Protein AF-A0A2G6CBG1-F1 (afdb_monomer)

pLDDT: mean 77.03, std 9.33, range [47.59, 89.56]

Foldseek 3Di:
DPPVVVVVVLVVLLVVLLVVLVVCVVVDVCSVVVNVVSPDPPQDSVNSVVSVVVVVVVVVVVVVVVVVVVVVVVVVVVVVVVVVVVVVVVVVVVVVVVVVVVVVD

Mean predicted aligned error: 12.56 Å

Secondary structure (DSSP, 8-state):
-HHHHHHHHHHHHHHHHHHHHHHHHTT-THHHHHHHHHHSTT--HHHHHHHHHHHHHHHHHHHHHHHHHHHHHHHHHHHHHHHHHHHHHHHHHHHHHHHHHHH--

Solvent-accessible surface area (backbone atoms only — not comparable to full-atom values): 5820 Å² total; per-residue (Å²): 123,73,72,60,60,56,53,52,54,46,51,55,50,49,54,53,48,45,57,52,27,63,66,35,37,85,81,33,77,67,28,50,59,51,37,54,47,59,71,37,90,80,49,45,74,64,53,53,52,51,52,50,51,52,50,53,52,51,52,52,51,51,51,49,53,52,51,54,52,56,52,51,50,54,51,50,57,50,50,54,55,50,54,50,52,55,51,51,53,50,51,54,48,53,54,49,51,53,54,52,60,65,71,77,112

Structure (mmCIF, N/CA/C/O backbone):
data_AF-A0A2G6CBG1-F1
#
_entry.id   AF-A0A2G6CBG1-F1
#
loop_
_atom_site.group_PDB
_atom_site.id
_atom_site.type_symbol
_atom_site.label_atom_id
_atom_site.label_alt_id
_atom_site.label_comp_id
_atom_site.label_asym_id
_atom_site.label_entity_id
_atom_site.label_seq_id
_atom_site.pdbx_PDB_ins_code
_atom_site.Cartn_x
_atom_site.Cartn_y
_atom_site.Cartn_z
_atom_site.occupancy
_atom_site.B_iso_or_equiv
_atom_site.auth_seq_id
_atom_site.auth_comp_id
_atom_site.auth_asym_id
_atom_site.auth_atom_id
_atom_site.pdbx_PDB_model_num
ATOM 1 N N . MET A 1 1 ? 33.323 10.393 -16.639 1.00 54.84 1 MET A N 1
ATOM 2 C CA . MET A 1 1 ? 32.861 9.396 -15.642 1.00 54.84 1 MET A CA 1
ATOM 3 C C . MET A 1 1 ? 31.362 9.449 -15.292 1.00 54.84 1 MET A C 1
ATOM 5 O O . MET A 1 1 ? 30.826 8.418 -14.929 1.00 54.84 1 MET A O 1
ATOM 9 N N . G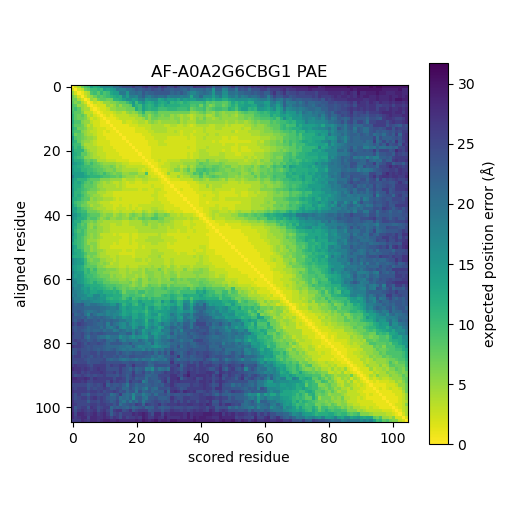LN A 1 2 ? 30.628 10.559 -15.466 1.00 54.56 2 GLN A N 1
ATOM 10 C CA . GLN A 1 2 ? 29.226 10.675 -14.992 1.00 54.56 2 GLN A CA 1
ATOM 11 C C . GLN A 1 2 ? 28.142 9.888 -15.776 1.00 54.56 2 GLN A C 1
ATOM 13 O O . GLN A 1 2 ? 27.039 9.692 -15.265 1.00 54.56 2 GLN A O 1
ATOM 18 N N . LYS A 1 3 ? 28.399 9.449 -17.020 1.00 55.97 3 LYS A N 1
ATOM 19 C CA . LYS A 1 3 ? 27.387 8.749 -17.846 1.00 55.97 3 LYS A CA 1
ATOM 20 C C . LYS A 1 3 ? 27.147 7.293 -17.415 1.00 55.97 3 LYS A C 1
ATOM 22 O O . LYS A 1 3 ? 26.022 6.817 -17.546 1.00 55.97 3 LYS A O 1
ATOM 27 N N . HIS A 1 4 ? 28.167 6.617 -16.879 1.00 58.16 4 HIS A N 1
ATOM 28 C CA . HIS A 1 4 ? 28.050 5.229 -16.413 1.00 58.16 4 HIS A CA 1
ATOM 29 C C . HIS A 1 4 ? 27.158 5.126 -15.170 1.00 58.16 4 HIS A C 1
ATOM 31 O O . HIS A 1 4 ? 26.208 4.349 -15.165 1.00 58.16 4 HIS A O 1
ATOM 37 N N . THR A 1 5 ? 27.343 6.023 -14.200 1.00 63.19 5 THR A N 1
ATOM 38 C CA . THR A 1 5 ? 26.582 6.041 -12.940 1.00 63.19 5 THR A CA 1
ATOM 39 C C . THR A 1 5 ? 25.084 6.298 -13.150 1.00 63.19 5 THR A C 1
ATOM 41 O O . THR A 1 5 ? 24.244 5.761 -12.434 1.00 63.19 5 THR A O 1
ATOM 44 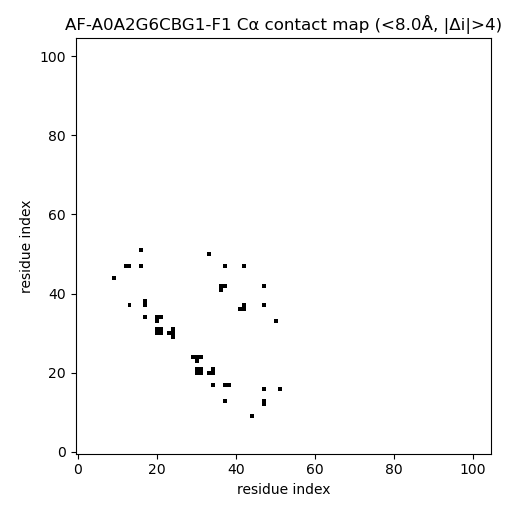N N . LYS A 1 6 ? 24.703 7.107 -14.154 1.00 62.56 6 LYS A N 1
ATOM 45 C CA . LYS A 1 6 ? 23.283 7.374 -14.467 1.00 62.56 6 LYS A CA 1
ATOM 46 C C . LYS A 1 6 ? 22.569 6.159 -15.068 1.00 62.56 6 LYS A C 1
ATOM 48 O O . LYS A 1 6 ? 21.408 5.919 -14.738 1.00 62.56 6 LYS A O 1
ATOM 53 N N . ARG A 1 7 ? 23.243 5.404 -15.943 1.00 66.62 7 ARG A N 1
ATOM 54 C CA . ARG A 1 7 ? 22.686 4.178 -16.543 1.00 66.62 7 ARG A CA 1
ATOM 55 C C . ARG A 1 7 ? 22.516 3.081 -15.496 1.00 66.62 7 ARG A C 1
ATOM 57 O O . ARG A 1 7 ? 21.453 2.477 -15.425 1.00 66.62 7 ARG A O 1
ATOM 64 N N . GLU A 1 8 ? 23.512 2.915 -14.636 1.00 70.94 8 GLU A N 1
A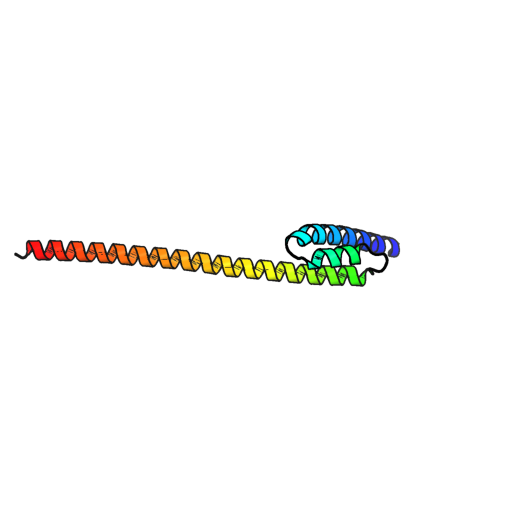TOM 65 C CA . GLU A 1 8 ? 23.497 1.959 -13.526 1.00 70.94 8 GLU A CA 1
A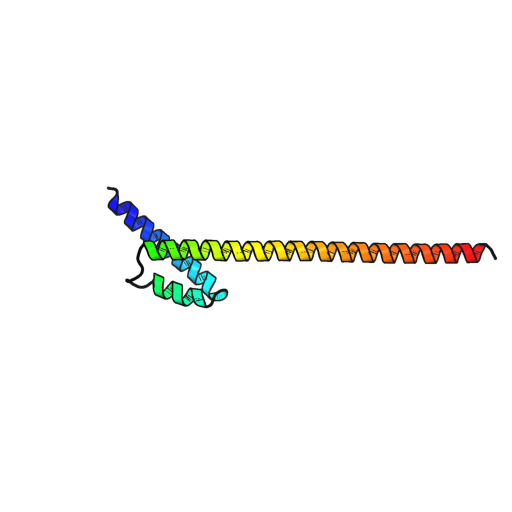TOM 66 C C . GLU A 1 8 ? 22.370 2.258 -12.523 1.00 70.94 8 GLU A C 1
ATOM 68 O O . GLU A 1 8 ? 21.542 1.397 -12.238 1.00 70.94 8 GLU A O 1
ATOM 73 N N . ASN A 1 9 ? 22.215 3.524 -12.118 1.00 73.38 9 ASN A N 1
ATOM 74 C CA . ASN A 1 9 ? 21.101 3.952 -11.264 1.00 73.38 9 ASN A CA 1
ATOM 75 C C . ASN A 1 9 ? 19.719 3.724 -11.898 1.00 73.38 9 ASN A C 1
ATOM 77 O O . ASN A 1 9 ? 18.738 3.508 -11.188 1.00 73.38 9 ASN A O 1
ATOM 81 N N . THR A 1 10 ? 19.616 3.805 -13.226 1.00 74.25 10 THR A N 1
ATOM 82 C CA . THR A 1 10 ? 18.352 3.564 -13.937 1.00 74.25 10 THR A CA 1
ATOM 83 C C . THR A 1 10 ? 18.006 2.076 -13.951 1.00 74.25 10 THR A C 1
ATOM 85 O O . THR A 1 10 ? 16.848 1.735 -13.718 1.00 74.25 10 THR A O 1
ATOM 88 N N . MET A 1 11 ? 18.994 1.193 -14.144 1.00 77.50 11 MET A N 1
ATOM 89 C CA . MET A 1 11 ? 18.790 -0.257 -14.035 1.00 77.50 11 MET A CA 1
ATOM 90 C C . MET A 1 11 ? 18.361 -0.667 -12.625 1.00 77.50 11 MET A C 1
ATOM 92 O O . MET A 1 11 ? 17.325 -1.311 -12.485 1.00 77.50 11 MET A O 1
ATOM 96 N N . ILE A 1 12 ? 19.053 -0.190 -11.586 1.00 82.25 12 ILE A N 1
ATOM 97 C CA . ILE A 1 12 ? 18.701 -0.491 -10.186 1.00 82.25 12 ILE A CA 1
ATOM 98 C C . ILE A 1 12 ? 17.260 -0.052 -9.873 1.00 82.25 12 ILE A C 1
ATOM 100 O O . ILE A 1 12 ? 16.482 -0.791 -9.271 1.00 82.25 12 ILE A O 1
ATOM 104 N N . LYS A 1 13 ? 16.855 1.145 -10.321 1.00 79.06 13 LYS A N 1
ATOM 105 C CA . LYS A 1 13 ? 15.473 1.630 -10.156 1.00 79.06 13 LYS A CA 1
ATOM 106 C C . LYS A 1 13 ? 14.451 0.765 -10.890 1.00 79.06 13 LYS A C 1
ATOM 108 O O . LYS A 1 13 ? 13.366 0.546 -10.356 1.00 79.06 13 LYS A O 1
ATOM 113 N N . LYS A 1 14 ? 14.778 0.299 -12.096 1.00 83.50 14 LYS A N 1
ATOM 114 C CA . LYS A 1 14 ? 13.914 -0.569 -12.904 1.00 83.50 14 LYS A CA 1
ATOM 115 C C . LYS A 1 14 ? 13.712 -1.926 -12.222 1.00 83.50 14 LYS A C 1
ATOM 117 O O . LYS A 1 14 ? 12.574 -2.360 -12.085 1.00 83.50 14 LYS A O 1
ATOM 122 N N . GLU A 1 15 ? 14.774 -2.544 -11.713 1.00 85.75 15 GLU A N 1
ATOM 123 C CA . GLU A 1 15 ? 14.708 -3.815 -10.973 1.00 85.75 15 GLU A CA 1
ATOM 124 C C . GLU A 1 15 ? 13.891 -3.698 -9.678 1.00 85.75 15 GLU A C 1
ATOM 126 O O . GLU A 1 15 ? 13.012 -4.522 -9.399 1.00 85.75 15 GLU A O 1
ATOM 131 N N . LEU A 1 16 ? 14.123 -2.630 -8.910 1.00 85.75 16 LEU A N 1
ATOM 132 C CA . LEU A 1 16 ? 13.341 -2.337 -7.709 1.00 85.75 16 LEU A CA 1
ATOM 133 C C . LEU A 1 16 ? 11.863 -2.116 -8.043 1.00 85.75 16 LEU A C 1
ATOM 135 O O . LEU A 1 16 ? 10.992 -2.649 -7.356 1.00 85.75 16 LEU A O 1
ATOM 139 N N . LEU A 1 17 ? 11.568 -1.368 -9.111 1.00 85.75 17 LEU A N 1
ATOM 140 C CA . LEU A 1 17 ? 10.201 -1.130 -9.565 1.00 85.75 17 LEU A CA 1
ATOM 141 C C . LEU A 1 17 ? 9.500 -2.436 -9.963 1.00 85.75 17 LEU A C 1
ATOM 143 O O . LEU A 1 17 ? 8.364 -2.655 -9.550 1.00 85.75 17 LEU A O 1
ATOM 147 N N . LEU A 1 18 ? 10.172 -3.319 -10.705 1.00 88.69 18 LEU A N 1
ATOM 148 C CA . LEU A 1 18 ? 9.623 -4.626 -11.076 1.00 88.69 18 LEU A CA 1
ATOM 149 C C . LEU A 1 18 ? 9.315 -5.482 -9.846 1.00 88.69 18 LEU A C 1
ATOM 151 O O . LEU A 1 18 ? 8.238 -6.063 -9.759 1.00 88.69 18 LEU A O 1
ATOM 155 N N . THR A 1 19 ? 10.209 -5.487 -8.856 1.00 87.81 19 THR A N 1
ATOM 156 C CA . THR A 1 19 ? 9.997 -6.205 -7.589 1.00 87.81 19 THR A CA 1
ATOM 157 C C . THR A 1 19 ? 8.793 -5.660 -6.816 1.00 87.81 19 THR A C 1
ATOM 159 O O . THR A 1 19 ? 8.036 -6.416 -6.205 1.00 87.81 19 THR A O 1
ATOM 162 N N . ILE A 1 20 ? 8.601 -4.337 -6.820 1.00 86.06 20 ILE A N 1
ATOM 163 C CA . ILE A 1 20 ? 7.443 -3.698 -6.186 1.00 86.06 20 ILE A CA 1
ATOM 164 C C . ILE A 1 20 ? 6.158 -4.062 -6.935 1.00 86.06 20 ILE A C 1
ATOM 166 O O . ILE A 1 20 ? 5.177 -4.446 -6.301 1.00 86.06 20 ILE A O 1
ATOM 170 N N . LEU A 1 21 ? 6.167 -3.968 -8.266 1.00 85.75 21 LEU A N 1
ATOM 171 C CA . LEU A 1 21 ? 5.019 -4.295 -9.106 1.00 85.75 21 LEU A CA 1
ATOM 172 C C . LEU A 1 21 ? 4.603 -5.757 -8.941 1.00 85.75 21 LEU A C 1
ATOM 174 O O . LEU A 1 21 ? 3.422 -5.997 -8.727 1.00 85.75 21 LEU A O 1
ATOM 178 N N . GLU A 1 22 ? 5.552 -6.697 -8.906 1.00 86.50 22 GLU A N 1
ATOM 179 C CA . GLU A 1 22 ? 5.307 -8.126 -8.644 1.00 86.50 22 GLU A CA 1
ATOM 180 C C . GLU A 1 22 ? 4.503 -8.351 -7.358 1.00 86.50 22 GLU A C 1
ATOM 182 O O . GLU A 1 22 ? 3.517 -9.085 -7.326 1.00 86.50 22 GLU A O 1
ATOM 187 N N . LYS A 1 23 ? 4.898 -7.672 -6.277 1.00 85.25 23 LYS A N 1
ATOM 188 C CA . LYS A 1 23 ? 4.192 -7.759 -4.994 1.00 85.25 23 LYS A CA 1
ATOM 189 C C . LYS A 1 23 ? 2.814 -7.107 -5.055 1.00 85.25 23 LYS A C 1
ATOM 191 O O . LYS A 1 23 ? 1.907 -7.553 -4.354 1.00 85.25 23 LYS A O 1
ATOM 196 N N . LEU A 1 24 ? 2.662 -6.058 -5.862 1.00 80.69 24 LEU A N 1
ATOM 197 C CA . LEU A 1 24 ? 1.409 -5.330 -6.025 1.00 80.69 24 LEU A CA 1
ATOM 198 C C . LEU A 1 24 ? 0.405 -6.040 -6.930 1.00 80.69 24 LEU A C 1
ATOM 200 O O . LEU A 1 24 ? -0.778 -5.789 -6.735 1.00 80.69 24 LEU A O 1
ATOM 204 N N . VAL A 1 25 ? 0.817 -6.945 -7.829 1.00 79.75 25 VAL A N 1
ATOM 205 C CA . VAL A 1 25 ? -0.109 -7.709 -8.698 1.00 79.75 25 VAL A CA 1
ATOM 206 C C . VAL A 1 25 ? -1.228 -8.368 -7.884 1.00 79.75 25 VAL A C 1
ATOM 208 O O . VAL A 1 25 ? -2.388 -8.327 -8.276 1.00 79.75 25 VAL A O 1
ATOM 211 N N . LYS A 1 26 ? -0.917 -8.873 -6.683 1.00 76.56 26 LYS A N 1
ATOM 212 C CA . LYS A 1 26 ? -1.898 -9.513 -5.783 1.00 76.56 26 LYS A CA 1
ATOM 213 C C . LYS A 1 26 ? -2.964 -8.567 -5.218 1.00 76.56 26 LYS A C 1
ATOM 215 O O . LYS A 1 26 ? -3.997 -9.029 -4.749 1.00 76.56 26 LYS A O 1
ATOM 220 N N . TYR A 1 27 ? -2.698 -7.264 -5.210 1.00 72.50 27 TYR A N 1
ATOM 221 C CA . TYR A 1 27 ? -3.542 -6.241 -4.580 1.00 72.50 27 TYR A CA 1
ATOM 222 C C . TYR A 1 27 ? -4.062 -5.204 -5.579 1.00 72.50 27 TYR A C 1
ATOM 224 O O . TYR A 1 27 ? -4.911 -4.382 -5.235 1.00 72.50 27 TYR A O 1
ATOM 232 N N . TRP A 1 28 ? -3.513 -5.195 -6.793 1.00 75.38 28 TRP A N 1
ATOM 233 C CA . TRP A 1 28 ? -3.790 -4.205 -7.812 1.00 75.38 28 TRP A CA 1
ATOM 234 C C . TRP A 1 28 ? -3.633 -4.829 -9.200 1.00 75.38 28 TRP A C 1
ATOM 236 O O . TRP A 1 28 ? -2.534 -4.935 -9.734 1.00 75.38 28 TRP A O 1
ATOM 246 N N . ASP A 1 29 ? -4.767 -5.193 -9.789 1.00 77.69 29 ASP A N 1
ATOM 247 C CA . ASP A 1 29 ? -4.941 -5.700 -11.155 1.00 77.69 29 ASP A CA 1
ATOM 248 C C . ASP A 1 29 ? -4.126 -4.941 -12.221 1.00 77.69 29 ASP A C 1
ATOM 250 O O . ASP A 1 29 ? -3.503 -5.543 -13.094 1.00 77.69 29 ASP A O 1
ATOM 254 N N . LYS A 1 30 ? -4.047 -3.608 -12.126 1.00 80.75 30 LYS A N 1
ATOM 255 C CA . LYS A 1 30 ? -3.293 -2.786 -13.092 1.00 80.75 30 LYS A CA 1
ATOM 256 C C . LYS A 1 30 ? -1.771 -2.872 -12.926 1.00 80.75 30 LYS A C 1
ATOM 258 O O . LYS A 1 30 ? -1.047 -2.413 -13.810 1.00 80.75 30 LYS A O 1
ATOM 263 N N . ALA A 1 31 ? -1.268 -3.438 -11.826 1.00 84.56 31 ALA A N 1
ATOM 264 C CA . ALA A 1 31 ? 0.169 -3.603 -11.610 1.00 84.56 31 ALA A CA 1
ATOM 265 C C . ALA A 1 31 ? 0.794 -4.576 -12.622 1.00 84.56 31 ALA A C 1
ATOM 267 O O . ALA A 1 31 ? 1.941 -4.376 -13.012 1.00 84.56 31 ALA A O 1
ATOM 268 N N . GLU A 1 32 ? 0.039 -5.568 -13.105 1.00 87.44 32 GLU A N 1
ATOM 269 C CA . GLU A 1 32 ? 0.492 -6.508 -14.139 1.00 87.44 32 GLU A CA 1
ATOM 270 C C . GLU A 1 32 ? 0.779 -5.785 -15.465 1.00 87.44 32 GLU A C 1
ATOM 272 O O . GLU A 1 32 ? 1.859 -5.923 -16.040 1.00 87.44 32 GLU A O 1
ATOM 277 N N . GLY A 1 33 ? -0.138 -4.917 -15.906 1.00 87.50 33 GLY A N 1
ATOM 278 C CA . GLY A 1 33 ? 0.051 -4.107 -17.113 1.00 87.50 33 GLY A CA 1
ATOM 279 C C . GLY A 1 33 ? 1.242 -3.151 -17.000 1.00 87.50 33 GLY A C 1
ATOM 280 O O . GLY A 1 33 ? 2.027 -3.013 -17.937 1.00 87.50 33 GLY A O 1
ATOM 281 N N . LEU A 1 34 ? 1.434 -2.543 -15.825 1.00 88.00 34 LEU A N 1
ATOM 282 C CA . LEU A 1 34 ? 2.599 -1.695 -15.563 1.00 88.00 34 LEU A CA 1
ATOM 283 C C . LEU A 1 34 ? 3.904 -2.492 -15.533 1.00 88.00 34 LEU A C 1
ATOM 285 O O . LEU A 1 34 ? 4.919 -2.003 -16.021 1.00 88.00 34 LEU A O 1
ATOM 289 N N . LYS A 1 35 ? 3.894 -3.716 -14.998 1.00 88.75 35 LYS A N 1
ATOM 290 C CA . LYS A 1 35 ? 5.061 -4.605 -14.994 1.00 88.75 35 LYS A CA 1
ATOM 291 C C . LYS A 1 35 ? 5.476 -4.946 -16.421 1.00 88.75 35 LYS A C 1
ATOM 293 O O . LYS A 1 35 ? 6.641 -4.762 -16.761 1.00 88.75 35 LYS A O 1
ATOM 298 N N . LEU A 1 36 ? 4.528 -5.369 -17.260 1.00 88.94 36 LEU A N 1
ATOM 299 C CA . LEU A 1 36 ? 4.778 -5.667 -18.674 1.00 88.94 36 LEU A CA 1
ATOM 300 C C . LEU A 1 36 ? 5.327 -4.446 -19.419 1.00 88.94 36 LEU A C 1
ATOM 302 O O . LEU A 1 36 ? 6.314 -4.555 -20.144 1.00 88.94 36 LEU A O 1
ATOM 306 N N . PHE A 1 37 ? 4.746 -3.268 -19.178 1.00 89.06 37 PHE A N 1
ATOM 307 C CA . PHE A 1 37 ? 5.235 -2.024 -19.760 1.00 89.06 37 PHE A CA 1
ATOM 308 C C . PHE A 1 37 ? 6.671 -1.710 -19.322 1.00 89.06 37 PHE A C 1
ATOM 310 O O . PHE A 1 37 ? 7.521 -1.462 -20.170 1.00 89.06 37 PHE A O 1
ATOM 317 N N . VAL A 1 38 ? 6.985 -1.796 -18.025 1.00 88.25 38 VAL A N 1
ATOM 318 C CA . VAL A 1 38 ? 8.345 -1.557 -17.510 1.00 88.25 38 VAL A CA 1
ATOM 319 C C . VAL A 1 38 ? 9.339 -2.574 -18.068 1.00 88.25 38 VAL A C 1
ATOM 321 O O . VAL A 1 38 ? 10.468 -2.201 -18.376 1.00 88.25 38 VAL A O 1
ATOM 324 N N . MET A 1 39 ? 8.951 -3.842 -18.227 1.00 87.12 39 MET A N 1
ATOM 325 C CA . MET A 1 39 ? 9.800 -4.871 -18.839 1.00 87.12 39 MET A CA 1
ATOM 326 C C . MET A 1 39 ? 10.079 -4.608 -20.322 1.00 87.12 39 MET A C 1
ATOM 328 O O . MET A 1 39 ? 11.117 -5.045 -20.813 1.00 87.12 39 MET A O 1
ATOM 332 N N . SER A 1 40 ? 9.205 -3.872 -21.014 1.00 89.56 40 SER A N 1
ATOM 333 C CA . SER A 1 40 ? 9.392 -3.549 -22.427 1.00 89.56 40 SER A CA 1
ATOM 334 C C . SER A 1 40 ? 10.641 -2.694 -22.680 1.00 89.56 40 SER A C 1
ATOM 336 O O . SER A 1 40 ? 11.148 -1.982 -21.803 1.00 89.56 40 SER A O 1
ATOM 338 N N . GLU A 1 41 ? 11.129 -2.754 -23.916 1.00 85.88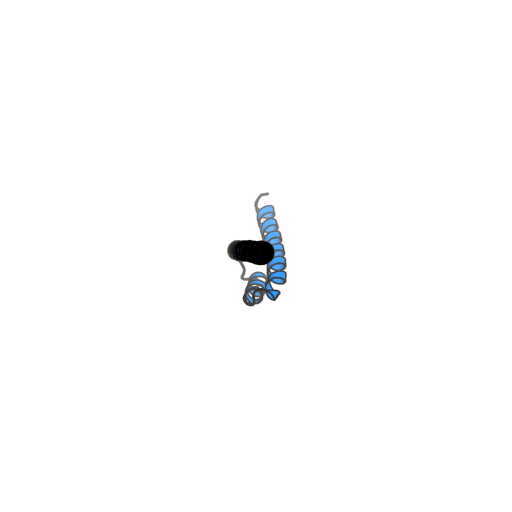 41 GLU A N 1
ATOM 339 C CA . GLU A 1 41 ? 12.209 -1.898 -24.416 1.00 85.88 41 GLU A CA 1
ATOM 340 C C . GLU A 1 41 ? 11.783 -0.433 -24.600 1.00 85.88 41 GLU A C 1
ATOM 342 O O . GLU A 1 41 ? 12.631 0.455 -24.649 1.00 85.88 41 GLU A O 1
ATOM 347 N N . TYR A 1 42 ? 10.472 -0.175 -24.640 1.00 86.50 42 TYR A N 1
ATOM 348 C CA . TYR A 1 42 ? 9.895 1.156 -24.821 1.00 86.50 42 TYR A CA 1
ATOM 349 C C . TYR A 1 42 ? 9.849 1.980 -23.531 1.00 86.50 42 TYR A C 1
ATOM 351 O O . TYR A 1 42 ? 9.712 3.199 -23.594 1.00 86.50 42 TYR A O 1
ATOM 359 N N . ALA A 1 43 ? 9.973 1.343 -22.362 1.00 85.56 43 ALA A N 1
ATOM 360 C CA . ALA A 1 43 ? 9.958 2.048 -21.087 1.00 85.56 43 ALA A CA 1
ATOM 361 C C . ALA A 1 43 ? 11.222 2.896 -20.909 1.00 85.56 43 ALA A C 1
ATOM 363 O O . ALA A 1 43 ? 12.327 2.381 -20.702 1.00 85.56 43 ALA A O 1
ATOM 364 N N . THR A 1 44 ? 11.045 4.215 -20.932 1.00 88.75 44 THR A N 1
ATOM 365 C CA . THR A 1 44 ? 12.135 5.162 -20.717 1.00 88.75 44 THR A CA 1
ATOM 366 C C . THR A 1 44 ? 12.468 5.305 -19.230 1.00 88.75 44 THR A C 1
ATOM 368 O O . THR A 1 44 ? 11.718 4.909 -18.333 1.00 88.75 44 THR A O 1
ATOM 371 N N . ALA A 1 45 ? 13.610 5.930 -18.934 1.00 84.31 45 ALA A N 1
ATOM 372 C CA . ALA A 1 45 ? 13.970 6.273 -17.559 1.00 84.31 45 ALA A CA 1
ATOM 373 C C . ALA A 1 45 ? 12.952 7.231 -16.911 1.00 84.31 45 ALA A C 1
ATOM 375 O O . ALA A 1 45 ? 12.755 7.193 -15.696 1.00 84.31 45 ALA A O 1
ATOM 376 N N . GLU A 1 46 ? 12.319 8.099 -17.703 1.00 89.38 46 GLU A N 1
ATOM 377 C CA . GLU A 1 46 ? 11.280 9.010 -17.228 1.00 89.38 46 GLU A CA 1
ATOM 378 C C . GLU A 1 46 ? 10.016 8.243 -16.841 1.00 89.38 46 GLU A C 1
ATOM 380 O O . GLU A 1 46 ? 9.517 8.425 -15.730 1.00 89.38 46 GLU A O 1
ATOM 385 N N . ASP A 1 47 ? 9.587 7.298 -17.678 1.00 89.06 47 ASP A N 1
ATOM 386 C CA . ASP A 1 47 ? 8.436 6.443 -17.389 1.00 89.06 47 ASP A CA 1
ATOM 387 C C . ASP A 1 47 ? 8.626 5.644 -16.099 1.00 89.06 47 ASP A C 1
ATOM 389 O O . ASP A 1 47 ? 7.754 5.634 -15.232 1.00 89.06 47 ASP A O 1
ATOM 393 N N . VAL A 1 48 ? 9.802 5.036 -15.915 1.00 84.94 48 VAL A N 1
ATOM 394 C CA . VAL A 1 48 ? 10.151 4.310 -14.682 1.00 84.94 48 VAL A CA 1
ATOM 395 C C . VAL A 1 48 ? 10.043 5.224 -13.457 1.00 84.94 48 VAL A C 1
ATOM 397 O O . VAL A 1 48 ? 9.490 4.824 -12.431 1.00 84.94 48 VAL A O 1
ATOM 400 N N . ASN A 1 49 ? 10.524 6.469 -13.545 1.00 86.06 49 ASN A N 1
ATOM 401 C CA . ASN A 1 49 ? 10.411 7.422 -12.437 1.00 86.06 49 ASN A CA 1
ATOM 402 C C . ASN A 1 49 ? 8.953 7.856 -12.190 1.00 86.06 49 ASN A C 1
ATOM 404 O O . ASN A 1 49 ? 8.558 8.009 -11.032 1.00 86.06 49 ASN A O 1
ATOM 408 N N . ASN A 1 50 ? 8.153 8.038 -13.241 1.00 88.88 50 ASN A N 1
ATOM 409 C CA . ASN A 1 50 ? 6.743 8.414 -13.128 1.00 88.88 50 ASN A CA 1
ATOM 410 C C . ASN A 1 50 ? 5.913 7.290 -12.497 1.00 88.88 50 ASN A C 1
ATOM 412 O O . ASN A 1 50 ? 5.145 7.538 -11.566 1.00 88.88 50 ASN A O 1
ATOM 416 N N . ILE A 1 51 ? 6.137 6.043 -12.917 1.00 88.25 51 ILE A N 1
ATOM 417 C CA . ILE A 1 51 ? 5.486 4.864 -12.335 1.00 88.25 51 ILE A CA 1
ATOM 418 C C . ILE A 1 51 ? 5.894 4.698 -10.866 1.00 88.25 51 ILE A C 1
ATOM 420 O O . ILE A 1 51 ? 5.039 4.447 -10.017 1.00 88.25 51 ILE A O 1
ATOM 424 N N . LEU A 1 52 ? 7.172 4.907 -10.526 1.00 86.56 52 LEU A N 1
ATOM 425 C CA . LEU A 1 52 ? 7.630 4.892 -9.132 1.00 86.56 52 LEU A CA 1
ATOM 426 C C . LEU A 1 52 ? 6.898 5.929 -8.271 1.00 86.56 52 LEU A C 1
ATOM 428 O O . LEU A 1 52 ? 6.424 5.585 -7.187 1.00 86.56 52 LEU A O 1
ATOM 432 N N . LYS A 1 53 ? 6.772 7.176 -8.743 1.00 87.31 53 LYS A N 1
ATOM 433 C CA . LYS A 1 53 ? 6.023 8.225 -8.029 1.00 87.31 53 LYS A CA 1
ATOM 434 C C . LYS A 1 53 ? 4.559 7.833 -7.839 1.00 87.31 53 LYS A C 1
ATOM 436 O O . LYS A 1 53 ? 4.052 7.903 -6.721 1.00 87.31 53 LYS A O 1
ATOM 441 N N . PHE A 1 54 ? 3.916 7.346 -8.899 1.00 86.75 54 PHE A N 1
ATOM 442 C CA . PHE A 1 54 ? 2.525 6.905 -8.850 1.00 86.75 54 PHE A CA 1
ATOM 443 C C . PHE A 1 54 ? 2.311 5.799 -7.805 1.00 86.75 54 PHE A C 1
ATOM 445 O O . PHE A 1 54 ? 1.405 5.874 -6.973 1.00 86.75 54 PHE A O 1
ATOM 452 N N . ILE A 1 55 ? 3.180 4.782 -7.796 1.00 85.50 55 ILE A N 1
ATOM 453 C CA . ILE A 1 55 ? 3.107 3.688 -6.822 1.00 85.50 55 ILE A CA 1
ATOM 454 C C . ILE A 1 55 ? 3.330 4.200 -5.399 1.00 85.50 55 ILE A C 1
ATOM 456 O O . ILE A 1 55 ? 2.605 3.804 -4.487 1.00 85.50 55 ILE A O 1
ATOM 460 N N . GLN A 1 56 ? 4.297 5.096 -5.186 1.00 84.69 56 GLN A N 1
ATOM 461 C CA . GLN A 1 56 ? 4.548 5.681 -3.867 1.00 84.69 56 GLN A CA 1
ATOM 462 C C . GLN A 1 56 ? 3.324 6.430 -3.330 1.00 84.69 56 GLN A C 1
ATOM 464 O O . GLN A 1 56 ? 2.969 6.268 -2.160 1.00 84.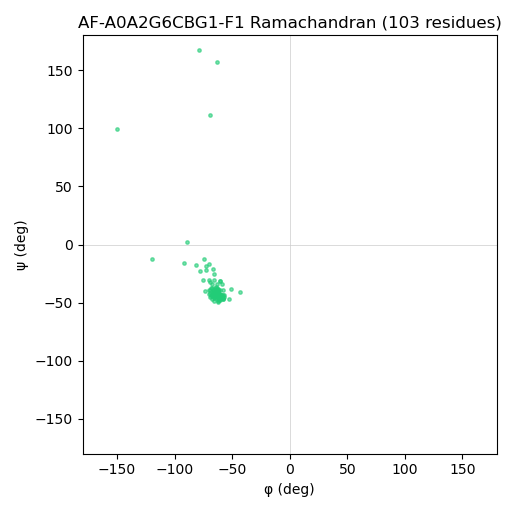69 56 GLN A O 1
ATOM 469 N N . GLU A 1 57 ? 2.652 7.219 -4.167 1.00 84.25 57 GLU A N 1
ATOM 470 C CA . GLU A 1 57 ? 1.414 7.908 -3.795 1.00 84.25 57 GLU A CA 1
ATOM 471 C C . GLU A 1 57 ? 0.284 6.924 -3.494 1.00 84.25 57 GLU A C 1
ATOM 473 O O . GLU A 1 57 ? -0.402 7.061 -2.476 1.00 84.25 57 GLU A O 1
ATOM 478 N N . LYS A 1 58 ? 0.136 5.882 -4.319 1.00 80.00 58 LYS A N 1
ATOM 479 C CA . LYS A 1 58 ? -0.871 4.839 -4.114 1.00 80.00 58 LYS A CA 1
ATOM 480 C C . LYS A 1 58 ? -0.664 4.111 -2.786 1.00 80.00 58 LYS A C 1
ATOM 482 O O . LYS A 1 58 ? -1.609 3.991 -2.009 1.00 80.00 58 LYS A O 1
ATOM 487 N N . VAL A 1 59 ? 0.566 3.695 -2.481 1.00 80.38 59 VAL A N 1
ATOM 488 C CA . VAL A 1 59 ? 0.918 3.036 -1.212 1.00 80.38 59 VAL A CA 1
ATOM 489 C C . VAL A 1 59 ? 0.690 3.971 -0.023 1.00 80.38 59 VAL A C 1
ATOM 491 O O . VAL A 1 59 ? 0.121 3.554 0.985 1.00 80.38 59 VAL A O 1
ATOM 494 N N . ARG A 1 60 ? 1.063 5.254 -0.127 1.00 82.25 60 ARG A N 1
ATOM 495 C CA . ARG A 1 60 ? 0.789 6.247 0.929 1.00 82.25 60 ARG A CA 1
ATOM 496 C C . ARG A 1 60 ? -0.707 6.437 1.165 1.00 82.25 60 ARG A C 1
ATOM 498 O O . ARG A 1 60 ? -1.130 6.503 2.317 1.00 82.25 60 ARG A O 1
ATOM 505 N N . SER A 1 61 ? -1.503 6.507 0.100 1.00 77.69 61 SER A N 1
ATOM 506 C CA . SER A 1 61 ? -2.963 6.610 0.185 1.00 77.69 61 SER A CA 1
ATOM 507 C C . SER A 1 61 ? -3.572 5.385 0.875 1.00 77.69 61 SER A C 1
ATOM 509 O O . SER A 1 61 ? -4.374 5.536 1.796 1.00 77.69 61 SER A O 1
ATOM 511 N N . LEU A 1 62 ? -3.134 4.178 0.502 1.00 73.00 62 LEU A N 1
ATOM 512 C CA . LEU A 1 62 ? -3.576 2.931 1.132 1.00 73.00 62 LEU A CA 1
ATOM 513 C C . LEU A 1 62 ? -3.208 2.880 2.621 1.00 73.00 62 LEU A C 1
ATOM 515 O O . LEU A 1 62 ? -4.059 2.560 3.448 1.00 73.00 62 LEU A O 1
ATOM 519 N N . LYS A 1 63 ? -1.982 3.281 2.982 1.00 76.12 63 LYS A N 1
ATOM 520 C CA . LYS A 1 63 ? -1.538 3.338 4.382 1.00 76.12 63 LYS A CA 1
ATOM 521 C C . LYS A 1 63 ? -2.365 4.324 5.211 1.00 76.12 63 LYS A C 1
ATOM 523 O O . LYS A 1 63 ? -2.739 4.001 6.334 1.00 76.12 63 LYS A O 1
ATOM 528 N N . LYS A 1 64 ? -2.685 5.502 4.660 1.00 72.88 64 LYS A N 1
ATOM 529 C CA . LYS A 1 64 ? -3.559 6.482 5.328 1.00 72.88 64 LYS A CA 1
ATOM 530 C C . LYS A 1 64 ? -4.962 5.920 5.560 1.00 72.88 64 LYS A C 1
ATOM 532 O O . LYS A 1 64 ? -5.463 6.031 6.671 1.00 72.88 64 LYS A O 1
ATOM 537 N N . LYS A 1 65 ? -5.562 5.267 4.555 1.00 70.19 65 LYS A N 1
ATOM 538 C CA . LYS A 1 65 ? -6.879 4.621 4.702 1.00 70.19 65 LYS A CA 1
ATOM 539 C C . LYS A 1 65 ? -6.879 3.573 5.818 1.00 70.19 65 LYS A C 1
ATOM 541 O O . LYS A 1 65 ? -7.759 3.612 6.669 1.00 70.19 65 LYS A O 1
ATOM 546 N N . GLN A 1 66 ? -5.862 2.709 5.863 1.00 71.56 66 GLN A N 1
ATOM 547 C CA . GLN A 1 66 ? -5.707 1.720 6.937 1.00 71.56 66 GLN A CA 1
ATOM 548 C C . GLN A 1 66 ? -5.574 2.367 8.322 1.00 71.56 66 GLN A C 1
ATOM 550 O O . GLN A 1 66 ? -6.197 1.910 9.273 1.00 71.56 66 GLN A O 1
ATOM 555 N N . GLN A 1 67 ? -4.788 3.440 8.449 1.00 68.81 67 GLN A N 1
ATOM 556 C CA . GLN A 1 67 ? -4.623 4.139 9.728 1.00 68.81 67 GLN A CA 1
ATOM 557 C C . GLN A 1 67 ? -5.929 4.764 10.226 1.00 68.81 67 GLN A C 1
ATOM 559 O O . GLN A 1 67 ? -6.249 4.629 11.404 1.00 68.81 67 GLN A O 1
ATOM 564 N N . THR A 1 68 ? -6.691 5.411 9.342 1.00 66.50 68 THR A N 1
ATOM 565 C CA . THR A 1 68 ? -7.996 5.988 9.693 1.00 66.50 68 THR A CA 1
ATOM 566 C C . THR A 1 68 ? -8.983 4.907 10.128 1.00 66.50 68 THR A C 1
ATOM 568 O O . THR A 1 68 ? -9.646 5.062 11.150 1.00 66.50 68 THR A O 1
ATOM 571 N N . GLN A 1 69 ? -9.032 3.789 9.403 1.00 67.50 69 GLN A N 1
ATOM 572 C CA . GLN A 1 69 ? -9.921 2.672 9.721 1.00 67.50 69 GLN A CA 1
ATOM 573 C C . GLN A 1 69 ? -9.585 2.052 11.087 1.00 67.50 69 GLN A C 1
ATOM 575 O O . GLN A 1 69 ? -10.469 1.841 11.911 1.00 67.50 69 GLN A O 1
ATOM 580 N N . HIS A 1 70 ? -8.295 1.881 11.385 1.00 62.72 70 HIS A N 1
ATOM 581 C CA . HIS A 1 70 ? -7.856 1.329 12.665 1.00 62.72 70 HIS A CA 1
ATOM 582 C C . HIS A 1 70 ? -8.083 2.287 13.852 1.00 62.72 70 HIS A C 1
ATOM 584 O O . HIS A 1 70 ? -8.318 1.852 14.978 1.00 62.72 70 HIS A O 1
ATOM 590 N N . GLN A 1 71 ? -8.037 3.605 13.623 1.00 65.94 71 GLN A N 1
ATOM 591 C CA . GLN A 1 71 ? -8.416 4.595 14.639 1.00 65.94 71 GLN A CA 1
ATOM 592 C C . GLN A 1 71 ? -9.924 4.580 14.927 1.00 65.94 71 GLN A C 1
ATOM 594 O O . GLN A 1 71 ? -10.310 4.689 16.091 1.00 65.94 71 GLN A O 1
ATOM 599 N N . GLN A 1 72 ? -10.766 4.404 13.903 1.00 66.50 72 GLN A N 1
ATOM 600 C CA . GLN A 1 72 ? -12.216 4.269 14.076 1.00 66.50 72 GLN A CA 1
ATOM 601 C C . GLN A 1 72 ? -12.585 3.000 14.850 1.00 66.50 72 GLN A C 1
ATOM 603 O O . GLN A 1 72 ? -13.373 3.077 15.789 1.00 66.50 72 GLN A O 1
ATOM 608 N N . GLU A 1 73 ? -11.969 1.858 14.534 1.00 68.69 73 GLU A N 1
ATOM 609 C CA . GLU A 1 73 ? -12.175 0.613 15.291 1.00 68.69 73 GLU A CA 1
ATOM 610 C C . GLU A 1 73 ? -11.831 0.782 16.773 1.00 68.69 73 GLU A C 1
ATOM 612 O O . GLU A 1 73 ? -12.617 0.404 17.639 1.00 68.69 73 GLU A O 1
ATOM 617 N N . LYS A 1 74 ? -10.694 1.415 17.091 1.00 68.00 74 LYS A N 1
ATOM 618 C CA . LYS A 1 74 ? -10.309 1.667 18.489 1.00 68.00 74 LYS A CA 1
ATOM 619 C C . LYS A 1 74 ? -11.297 2.573 19.225 1.00 68.00 74 LYS A C 1
ATOM 621 O O . LYS A 1 74 ? -11.565 2.326 20.398 1.00 68.00 74 LYS A O 1
ATOM 626 N N . GLN A 1 75 ? -11.836 3.600 18.564 1.00 69.38 75 GLN A N 1
ATOM 627 C CA . GLN A 1 75 ? -12.871 4.449 19.164 1.00 69.38 75 GLN A CA 1
ATOM 628 C C . GLN A 1 75 ? -14.180 3.691 19.394 1.00 69.38 75 GLN A C 1
ATOM 630 O O . GLN A 1 75 ? -14.804 3.886 20.433 1.00 69.38 75 GLN A O 1
ATOM 635 N N . ASN A 1 76 ? -14.580 2.818 18.469 1.00 73.19 76 ASN A N 1
ATOM 636 C CA . ASN A 1 76 ? -15.798 2.022 18.621 1.00 73.19 76 ASN A CA 1
ATOM 637 C C . ASN A 1 76 ? -15.680 1.031 19.786 1.00 73.19 76 ASN A C 1
ATOM 639 O O . ASN A 1 76 ? -16.562 1.002 20.637 1.00 73.19 76 ASN A O 1
ATOM 643 N N . ILE A 1 77 ? -14.551 0.321 19.898 1.00 76.06 77 ILE A N 1
ATOM 644 C CA . ILE A 1 77 ? -14.300 -0.605 21.016 1.00 76.06 77 ILE A CA 1
ATOM 645 C C . ILE A 1 77 ? -14.304 0.136 22.361 1.00 76.06 77 ILE A C 1
ATOM 647 O O . ILE A 1 77 ? -14.795 -0.386 23.360 1.00 76.06 77 ILE A O 1
ATOM 651 N N . LEU A 1 78 ? -13.750 1.353 22.415 1.00 73.25 78 LEU A N 1
ATOM 652 C CA . LEU A 1 78 ? -13.759 2.149 23.642 1.00 73.25 78 LEU A CA 1
ATOM 653 C C . LEU A 1 78 ? -15.183 2.576 24.027 1.00 73.25 78 LEU A C 1
ATOM 655 O O . LEU A 1 78 ? -15.538 2.486 25.198 1.00 73.25 78 LEU A O 1
ATOM 659 N N . LYS A 1 79 ? -16.000 2.994 23.052 1.00 73.06 79 LYS A N 1
ATOM 660 C CA . LYS A 1 79 ? -17.405 3.362 23.281 1.00 73.06 79 LYS A CA 1
ATOM 661 C C . LYS A 1 79 ? -18.241 2.185 23.779 1.00 73.06 79 LYS A C 1
ATOM 663 O O . LYS A 1 79 ? -18.993 2.363 24.725 1.00 73.06 79 LYS A O 1
ATOM 668 N N . GLU A 1 80 ? -18.077 0.997 23.199 1.00 78.94 80 GLU A N 1
ATOM 669 C CA . GLU A 1 80 ? -18.782 -0.209 23.661 1.00 78.94 80 GLU A CA 1
ATOM 670 C C . GLU A 1 80 ? -18.403 -0.587 25.097 1.00 78.94 80 GLU A C 1
ATOM 672 O O . GLU A 1 80 ? -19.268 -0.938 25.892 1.00 78.94 80 GLU A O 1
ATOM 677 N N . LYS A 1 81 ? -17.118 -0.477 25.461 1.00 75.50 81 LYS A N 1
ATOM 678 C CA . LYS A 1 81 ? -16.672 -0.757 26.834 1.00 75.50 81 LYS A CA 1
ATOM 679 C C . LYS A 1 81 ? -17.225 0.234 27.854 1.00 75.50 81 LYS A C 1
ATOM 681 O O . LYS A 1 81 ? -17.563 -0.186 28.953 1.00 75.50 81 LYS A O 1
ATO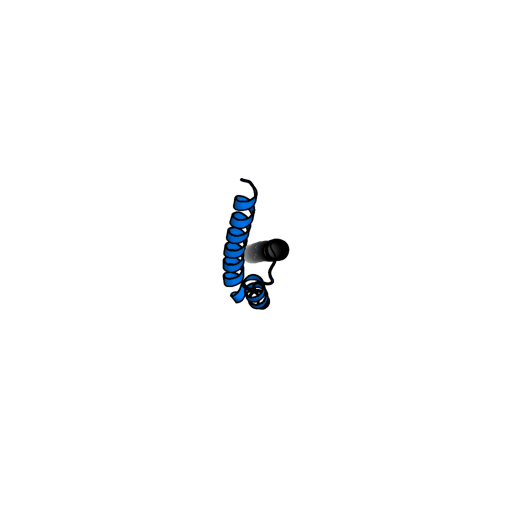M 686 N N . ILE A 1 82 ? -17.299 1.518 27.499 1.00 76.44 82 ILE A N 1
ATOM 687 C CA . ILE A 1 82 ? -17.893 2.547 28.362 1.00 76.44 82 ILE A CA 1
A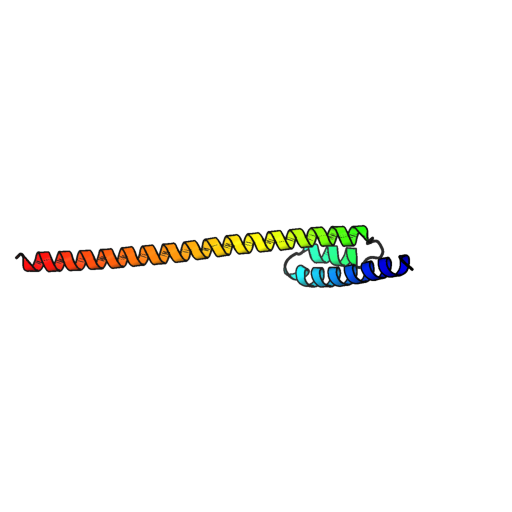TOM 688 C C . ILE A 1 82 ? -19.393 2.288 28.524 1.00 76.44 82 ILE A C 1
ATOM 690 O O . ILE A 1 82 ? -19.858 2.216 29.651 1.00 76.44 82 ILE A O 1
ATOM 694 N N . ALA A 1 83 ? -20.118 2.047 27.428 1.00 76.50 83 ALA A N 1
ATOM 695 C CA . ALA A 1 83 ? -21.553 1.768 27.480 1.00 76.50 83 ALA A CA 1
ATOM 696 C C . ALA A 1 83 ? -21.879 0.542 28.349 1.00 76.50 83 ALA A C 1
ATOM 698 O O . ALA A 1 83 ? -22.834 0.567 29.115 1.00 76.50 83 ALA A O 1
ATOM 699 N N . LYS A 1 84 ? -21.049 -0.507 28.278 1.00 80.75 84 LYS A N 1
ATOM 700 C CA . LYS A 1 84 ? -21.222 -1.697 29.114 1.00 80.75 84 LYS A CA 1
ATOM 701 C C . LYS A 1 84 ? -20.978 -1.416 30.602 1.00 80.75 84 LYS A C 1
ATOM 7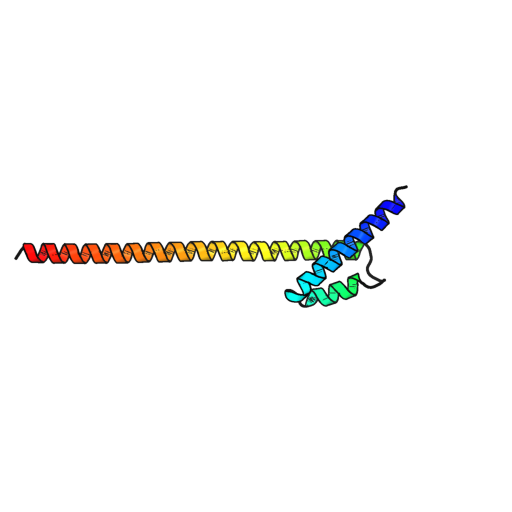03 O O . LYS A 1 84 ? -21.729 -1.904 31.434 1.00 80.75 84 LYS A O 1
ATOM 708 N N . ALA A 1 85 ? -19.952 -0.630 30.931 1.00 75.50 85 ALA A N 1
ATOM 709 C CA . ALA A 1 85 ? -19.690 -0.231 32.314 1.00 75.50 85 ALA A CA 1
ATOM 710 C C . ALA A 1 85 ? -20.818 0.656 32.876 1.00 75.50 85 ALA A C 1
ATOM 712 O O . ALA A 1 85 ? -21.198 0.490 34.027 1.00 75.50 85 ALA A O 1
ATOM 713 N N . GLU A 1 86 ? -21.385 1.548 32.056 1.00 75.50 86 GLU A N 1
ATOM 714 C CA . GLU A 1 86 ? -22.535 2.384 32.432 1.00 75.50 86 GLU A CA 1
ATOM 715 C C . GLU A 1 86 ? -23.828 1.565 32.629 1.00 75.50 86 GLU A C 1
ATOM 717 O O . GLU A 1 86 ? -24.648 1.919 33.474 1.00 75.50 86 GLU A O 1
ATOM 722 N N . GLU A 1 87 ? -24.038 0.482 31.870 1.00 76.56 87 GLU A N 1
ATOM 723 C CA . GLU A 1 87 ? -25.151 -0.460 32.097 1.00 76.56 87 GLU A CA 1
ATOM 724 C C . GLU A 1 87 ? -24.963 -1.285 33.375 1.00 76.56 87 GLU A C 1
ATOM 726 O O . GLU A 1 87 ? -25.917 -1.442 34.134 1.00 76.56 87 GLU A O 1
ATOM 731 N N . GLU A 1 88 ? -23.747 -1.780 33.630 1.00 73.56 88 GLU A N 1
ATOM 732 C CA . GLU A 1 88 ? -23.422 -2.517 34.859 1.00 73.56 88 GLU A CA 1
ATOM 733 C C . GLU A 1 88 ? -23.602 -1.616 36.099 1.00 73.56 88 GLU A C 1
ATOM 735 O O . GLU A 1 88 ? -24.285 -2.009 37.038 1.00 73.56 88 GLU A O 1
ATOM 740 N N . GLU A 1 89 ? -23.115 -0.368 36.067 1.00 70.62 89 GLU A N 1
ATOM 741 C CA . GLU A 1 89 ? -23.289 0.595 37.167 1.00 70.62 89 GLU A CA 1
ATOM 742 C C . GLU A 1 89 ? -24.765 0.955 37.410 1.00 70.62 89 GLU A C 1
ATOM 744 O O . GLU A 1 89 ? -25.190 1.082 38.556 1.00 70.62 89 GLU A O 1
ATOM 749 N N . LYS A 1 90 ? -25.581 1.081 36.354 1.00 74.31 90 LYS A N 1
ATOM 750 C CA . LYS A 1 90 ? -27.032 1.283 36.509 1.00 74.31 90 LYS A CA 1
ATOM 751 C C . LYS A 1 90 ? -27.725 0.085 37.147 1.00 74.31 90 LYS A C 1
ATOM 753 O O . LYS A 1 90 ? -28.563 0.289 38.018 1.00 74.31 90 LYS A O 1
ATOM 758 N N . SER A 1 91 ? -27.373 -1.130 36.729 1.00 71.81 91 SER A N 1
ATOM 759 C CA . SER A 1 91 ? -27.920 -2.355 37.317 1.00 71.81 91 SER A CA 1
ATOM 760 C C . SER A 1 91 ? -27.568 -2.459 38.802 1.00 71.81 91 SER A C 1
ATOM 762 O O . SER A 1 91 ? -28.434 -2.772 39.611 1.00 71.81 91 SER A O 1
ATOM 764 N N . ASP A 1 92 ? -26.322 -2.143 39.167 1.00 75.31 92 ASP A N 1
ATOM 765 C CA . ASP A 1 92 ? -25.874 -2.158 40.563 1.00 75.31 92 ASP A CA 1
ATOM 766 C C . ASP A 1 92 ? -26.623 -1.114 41.415 1.00 75.31 92 ASP A C 1
ATOM 768 O O . ASP A 1 92 ? -26.940 -1.366 42.578 1.00 75.31 92 ASP A O 1
ATOM 772 N N . LEU A 1 93 ? -26.933 0.060 40.850 1.00 75.12 93 LEU A N 1
ATOM 773 C CA . LEU A 1 93 ? -27.722 1.091 41.532 1.00 75.12 93 LEU A CA 1
ATOM 774 C C . LEU A 1 93 ? -29.185 0.672 41.728 1.00 75.12 93 LEU A C 1
ATOM 776 O O . LEU A 1 93 ? -29.717 0.886 42.815 1.00 75.12 93 LEU A O 1
ATOM 780 N N . GLU A 1 94 ? -29.812 0.054 40.723 1.00 74.75 94 GLU A N 1
ATOM 781 C CA . GLU A 1 94 ? -31.183 -0.471 40.823 1.00 74.75 94 GLU A CA 1
ATOM 782 C C . GLU A 1 94 ? -31.289 -1.580 41.887 1.00 74.75 94 GLU A C 1
ATOM 784 O O . GLU A 1 94 ? -32.230 -1.586 42.681 1.00 74.75 94 GLU A O 1
ATOM 789 N N . ASP A 1 95 ? -30.296 -2.473 41.973 1.00 75.06 95 ASP A N 1
ATOM 790 C CA . ASP A 1 95 ? -30.248 -3.525 42.998 1.00 75.06 95 ASP A CA 1
ATOM 791 C C . ASP A 1 95 ? -30.090 -2.945 44.415 1.00 75.06 95 ASP A C 1
ATOM 793 O O . ASP A 1 95 ? -30.723 -3.419 45.364 1.00 75.06 95 ASP A O 1
ATOM 797 N N . ILE A 1 96 ? -29.265 -1.905 44.582 1.00 67.00 96 ILE A N 1
ATOM 798 C CA . ILE A 1 96 ? -29.103 -1.214 45.870 1.00 67.00 96 ILE A CA 1
ATOM 799 C C . ILE A 1 96 ? -30.395 -0.496 46.269 1.00 67.00 96 ILE A C 1
ATOM 801 O O . ILE A 1 96 ? -30.794 -0.579 47.431 1.00 67.00 96 ILE A O 1
ATOM 805 N N . GLU A 1 97 ? -31.051 0.191 45.334 1.00 72.12 97 GLU A N 1
ATOM 806 C CA . GLU A 1 97 ? -32.316 0.892 45.578 1.00 72.12 97 GLU A CA 1
ATOM 807 C C . GLU A 1 97 ? -33.409 -0.097 46.016 1.00 72.12 97 GLU A C 1
ATOM 809 O O . GLU A 1 97 ? -34.063 0.116 47.036 1.00 72.12 97 GLU A O 1
ATOM 814 N N . LEU A 1 98 ? -33.499 -1.258 45.356 1.00 75.25 98 LEU A N 1
ATOM 815 C CA . LEU A 1 98 ? -34.416 -2.334 45.738 1.00 75.25 98 LEU A CA 1
ATOM 816 C C . LEU A 1 98 ? -34.129 -2.878 47.150 1.00 75.25 98 LEU A C 1
ATOM 818 O O . LEU A 1 98 ? -35.051 -3.129 47.931 1.00 75.25 98 LEU A O 1
ATOM 822 N N . LEU A 1 99 ? -32.853 -3.072 47.500 1.00 73.31 99 LEU A N 1
ATOM 823 C CA . LEU A 1 99 ? -32.459 -3.528 48.836 1.00 73.31 99 LEU A CA 1
ATOM 824 C C . LEU A 1 99 ? -32.819 -2.505 49.920 1.00 73.31 99 LEU A C 1
ATOM 826 O O . LEU A 1 99 ? -33.273 -2.908 50.991 1.00 73.31 99 LEU A O 1
ATOM 830 N N . LEU A 1 100 ? -32.649 -1.209 49.646 1.00 71.06 100 LEU A N 1
ATOM 831 C CA . LEU A 1 100 ? -33.027 -0.132 50.563 1.00 71.06 100 LEU A CA 1
ATOM 832 C C . LEU A 1 100 ? -34.547 -0.076 50.768 1.00 71.06 100 LEU A C 1
ATOM 834 O O . LEU A 1 100 ? -34.992 -0.075 51.916 1.00 71.06 100 LEU A O 1
ATOM 838 N N . ASP A 1 101 ? -35.336 -0.153 49.694 1.00 73.94 101 ASP A N 1
ATOM 839 C CA . ASP A 1 101 ? -36.806 -0.189 49.759 1.00 73.94 101 ASP A CA 1
ATOM 840 C C . ASP A 1 101 ? -37.326 -1.386 50.574 1.00 73.94 101 ASP A C 1
ATOM 842 O O . ASP A 1 101 ? -38.329 -1.294 51.282 1.00 73.94 101 ASP A O 1
ATOM 846 N N . THR A 1 102 ? -36.622 -2.521 50.518 1.00 69.56 102 THR A N 1
ATOM 847 C CA . THR A 1 102 ? -36.983 -3.724 51.287 1.00 69.56 102 THR A CA 1
ATOM 848 C C . THR A 1 102 ? -36.694 -3.571 52.789 1.00 69.56 102 THR A C 1
ATOM 850 O O . THR A 1 102 ? -37.272 -4.297 53.595 1.00 69.56 102 THR A O 1
ATOM 853 N N . MET A 1 103 ? -35.799 -2.657 53.183 1.00 64.69 103 MET A N 1
ATOM 854 C CA . MET A 1 103 ? -35.442 -2.396 54.586 1.00 64.69 103 MET A CA 1
ATOM 855 C C . MET A 1 103 ? -36.290 -1.295 55.245 1.00 64.69 103 MET A C 1
ATOM 857 O O . MET A 1 103 ? -36.282 -1.197 56.473 1.00 64.69 103 MET A O 1
ATOM 861 N N . GLU A 1 104 ? -37.006 -0.475 54.466 1.00 54.38 104 GLU A N 1
ATOM 862 C CA . GLU A 1 104 ? -37.912 0.573 54.971 1.00 54.38 104 GLU A CA 1
ATOM 863 C C . GLU A 1 104 ? -39.369 0.097 55.204 1.00 54.38 104 GLU A C 1
ATOM 865 O O . GLU A 1 104 ? -40.209 0.889 55.643 1.00 54.38 104 GLU A O 1
ATOM 870 N N . LEU A 1 105 ? -39.665 -1.192 54.979 1.00 47.59 105 LEU A N 1
ATOM 871 C CA . LEU A 1 105 ? -40.944 -1.870 55.277 1.00 47.59 105 LEU A CA 1
ATOM 872 C C . LEU A 1 105 ? -40.862 -2.756 56.529 1.00 47.59 105 LEU A C 1
ATOM 874 O O . LEU A 1 105 ? -41.868 -2.787 57.280 1.00 47.59 105 LEU A O 1
#

Sequence (105 aa):
MQKHTKRENTMIKKELLLTILEKLVKYWDKAEGLKLFVMSEYATAEDVNNILKFIQEKVRSLKKKQQTQHQQEKQNILKEKIAKAEEEEKSDLEDIELLLDTMEL

Radius of gyration: 29.48 Å; Cα contacts (8 Å, |Δi|>4): 26; chains: 1; bounding box: 74×20×80 Å